Protein AF-A0A8D2IGH3-F1 (afdb_monomer)

Structure (mmCIF, N/CA/C/O backbone):
data_AF-A0A8D2IGH3-F1
#
_entry.id   AF-A0A8D2IGH3-F1
#
loop_
_atom_site.group_PDB
_atom_site.id
_atom_site.type_symbol
_atom_site.label_atom_id
_atom_site.label_alt_id
_atom_site.label_comp_id
_atom_site.label_asym_id
_atom_site.label_entity_id
_atom_site.label_seq_id
_atom_site.pdbx_PDB_ins_code
_atom_site.Cartn_x
_atom_site.Cartn_y
_atom_site.Cartn_z
_atom_site.occupancy
_atom_site.B_iso_or_equiv
_atom_site.auth_seq_id
_atom_site.auth_comp_id
_atom_site.auth_asym_id
_atom_site.auth_atom_id
_atom_site.pdbx_PDB_model_num
ATOM 1 N N . MET A 1 1 ? -21.356 -22.891 15.456 1.00 43.25 1 MET A N 1
ATO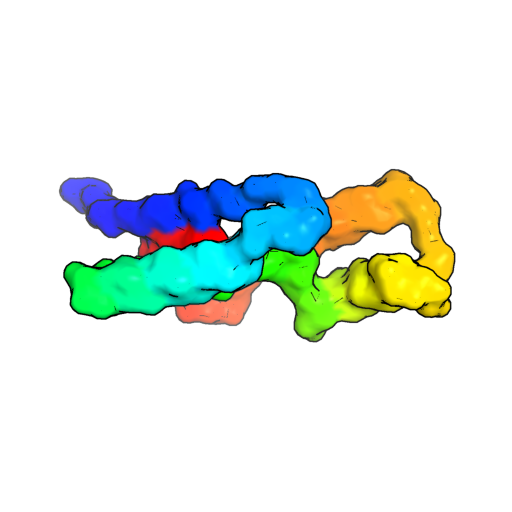M 2 C CA . MET A 1 1 ? -21.566 -21.599 14.765 1.00 43.25 1 MET A CA 1
ATOM 3 C C . MET A 1 1 ? -20.233 -21.166 14.182 1.00 43.25 1 MET A C 1
ATOM 5 O O . MET A 1 1 ? -19.274 -21.085 14.938 1.00 43.25 1 MET A O 1
ATOM 9 N N . ALA A 1 2 ? -20.130 -20.968 12.866 1.00 53.59 2 ALA A N 1
ATOM 10 C CA . ALA A 1 2 ? -18.934 -20.353 12.290 1.00 53.59 2 ALA A CA 1
ATOM 11 C C . ALA A 1 2 ? -18.796 -18.942 12.889 1.00 53.59 2 ALA A C 1
ATOM 13 O O . ALA A 1 2 ? -19.761 -18.180 12.852 1.00 53.59 2 ALA A O 1
ATOM 14 N N . GLY A 1 3 ? -17.656 -18.626 13.511 1.00 60.56 3 GLY A N 1
ATOM 15 C CA . GLY A 1 3 ? -17.422 -17.305 14.104 1.00 60.56 3 GLY A CA 1
ATOM 16 C C . GLY A 1 3 ? -17.652 -16.190 13.079 1.00 60.56 3 GLY A C 1
ATOM 17 O O . GLY A 1 3 ? -17.403 -16.388 11.887 1.00 60.56 3 GLY A O 1
ATOM 18 N N . ARG A 1 4 ? -18.149 -15.026 13.522 1.00 79.25 4 ARG A N 1
ATOM 19 C CA . ARG A 1 4 ? -18.312 -13.850 12.649 1.00 79.25 4 ARG A CA 1
ATOM 20 C C . ARG A 1 4 ? -16.938 -13.465 12.093 1.00 79.25 4 ARG A C 1
ATOM 22 O O . ARG A 1 4 ? -16.088 -13.003 12.846 1.00 79.25 4 ARG A O 1
ATOM 29 N N . ARG A 1 5 ? -16.720 -13.703 10.797 1.00 86.38 5 ARG A N 1
ATOM 30 C CA . ARG A 1 5 ? -15.492 -13.320 10.083 1.00 86.38 5 ARG A CA 1
ATOM 31 C C . ARG A 1 5 ? -15.508 -11.813 9.799 1.00 86.38 5 ARG A C 1
ATOM 33 O O . ARG A 1 5 ? -16.585 -11.228 9.688 1.00 86.38 5 ARG A O 1
ATOM 40 N N . GLY A 1 6 ? -14.327 -11.208 9.679 1.00 87.75 6 GLY A N 1
ATOM 41 C CA . GLY A 1 6 ? -14.173 -9.837 9.176 1.00 87.75 6 GLY A CA 1
ATOM 42 C C . GLY A 1 6 ? -14.530 -9.704 7.688 1.00 87.75 6 GLY A C 1
ATOM 43 O O . GLY A 1 6 ? -14.792 -10.706 7.017 1.00 87.75 6 GLY A O 1
ATOM 44 N N . ALA A 1 7 ? -14.522 -8.469 7.179 1.00 91.06 7 ALA A N 1
ATOM 45 C CA . ALA A 1 7 ? -14.770 -8.143 5.774 1.00 91.06 7 ALA A CA 1
ATOM 46 C C . ALA A 1 7 ? -13.508 -7.558 5.121 1.00 91.06 7 ALA A C 1
ATOM 48 O O . ALA A 1 7 ? -12.839 -6.724 5.719 1.00 91.06 7 ALA A O 1
ATOM 49 N N . LEU A 1 8 ? -13.217 -7.967 3.884 1.00 90.88 8 LEU A N 1
ATOM 50 C CA . LEU A 1 8 ? -12.152 -7.393 3.056 1.00 90.88 8 LEU A CA 1
ATOM 51 C C . LEU A 1 8 ? -12.751 -6.299 2.159 1.00 90.88 8 LEU A C 1
ATOM 53 O O . LEU A 1 8 ? -13.646 -6.592 1.366 1.00 90.88 8 LEU A O 1
ATOM 57 N N . ILE A 1 9 ? -12.283 -5.054 2.295 1.00 93.19 9 ILE A N 1
ATOM 58 C CA . ILE A 1 9 ? -12.829 -3.881 1.589 1.00 93.19 9 ILE A CA 1
ATOM 59 C C . ILE A 1 9 ? -11.734 -3.246 0.733 1.00 93.19 9 ILE A C 1
ATOM 61 O O . ILE A 1 9 ? -10.912 -2.511 1.248 1.00 93.19 9 ILE A O 1
ATOM 65 N N . VAL A 1 10 ? -11.737 -3.454 -0.580 1.00 95.12 10 VAL A N 1
ATOM 66 C CA . VAL A 1 10 ? -10.668 -2.916 -1.439 1.00 95.12 10 VAL A CA 1
ATOM 67 C C . VAL A 1 10 ? -11.018 -1.512 -1.943 1.00 95.12 10 VAL A C 1
ATOM 69 O O . VAL A 1 10 ? -12.111 -1.290 -2.466 1.00 95.12 10 VAL A O 1
ATOM 72 N N . LEU A 1 11 ? -10.077 -0.569 -1.824 1.00 95.06 11 LEU A N 1
ATOM 73 C CA . LEU A 1 11 ? -10.186 0.784 -2.381 1.00 95.06 11 LEU A CA 1
ATOM 74 C C . LEU A 1 11 ? -9.320 0.932 -3.641 1.00 95.06 11 LEU A C 1
ATOM 76 O O . LEU A 1 11 ? -8.106 1.114 -3.551 1.00 95.06 11 LEU A O 1
ATOM 80 N N . GLU A 1 12 ? -9.960 0.918 -4.810 1.00 93.69 12 GLU A N 1
ATOM 81 C CA . GLU A 1 12 ? -9.312 1.095 -6.118 1.00 93.69 12 GLU A CA 1
ATOM 82 C C . GLU A 1 12 ? -9.577 2.479 -6.723 1.00 93.69 12 GLU A C 1
ATOM 84 O O . GLU A 1 12 ? -10.525 3.178 -6.363 1.00 93.69 12 GLU A O 1
ATOM 89 N N . GLY A 1 13 ? -8.729 2.888 -7.667 1.00 93.50 13 GLY A N 1
ATOM 90 C CA . GLY A 1 13 ? -8.909 4.142 -8.398 1.00 93.50 13 GLY A CA 1
ATOM 91 C C . GLY A 1 13 ? -7.619 4.714 -8.971 1.00 93.50 13 GLY A C 1
ATOM 92 O O . GLY A 1 13 ? -6.517 4.262 -8.657 1.00 93.50 13 GLY A O 1
ATOM 93 N N . VAL A 1 14 ? -7.759 5.763 -9.780 1.00 94.12 14 VAL A N 1
ATOM 94 C CA . VAL A 1 14 ? -6.637 6.441 -10.446 1.00 94.12 14 VAL A CA 1
ATOM 95 C C . VAL A 1 14 ? -5.679 7.120 -9.460 1.00 94.12 14 VAL A C 1
ATOM 97 O O . VAL A 1 14 ? -5.966 7.284 -8.263 1.00 94.12 14 VAL A O 1
ATOM 100 N N . ASP A 1 15 ? -4.506 7.511 -9.950 1.00 90.69 15 ASP A N 1
ATOM 101 C CA . ASP A 1 15 ? -3.526 8.253 -9.164 1.00 90.69 15 ASP A CA 1
ATOM 102 C C . ASP A 1 15 ? -4.129 9.525 -8.574 1.00 90.69 15 ASP A C 1
ATOM 104 O O . ASP A 1 15 ? -4.883 10.249 -9.220 1.00 90.69 15 ASP A O 1
ATOM 108 N N . ARG A 1 16 ? -3.801 9.781 -7.303 1.00 91.69 16 ARG A N 1
ATOM 109 C CA . ARG A 1 16 ? -4.305 10.924 -6.524 1.00 91.69 16 ARG A CA 1
ATOM 110 C C . ARG A 1 16 ? -5.830 10.969 -6.323 1.00 91.69 16 ARG A C 1
ATOM 112 O O . ARG A 1 16 ? -6.321 11.959 -5.800 1.00 91.69 16 ARG A O 1
ATOM 119 N N . ALA A 1 17 ? -6.564 9.881 -6.577 1.00 95.69 17 ALA A N 1
ATOM 120 C CA . ALA A 1 17 ? -8.000 9.773 -6.267 1.00 95.69 17 ALA A CA 1
ATOM 121 C C . ALA A 1 17 ? -8.352 9.780 -4.757 1.00 95.69 17 ALA A C 1
ATOM 123 O O . ALA A 1 17 ? -9.514 9.643 -4.395 1.00 95.69 17 ALA A O 1
ATOM 124 N N . GLY A 1 18 ? -7.369 9.902 -3.855 1.00 95.69 18 GLY A N 1
ATOM 125 C CA . GLY A 1 18 ? -7.606 9.973 -2.406 1.00 95.69 18 GLY A CA 1
ATOM 126 C C . GLY A 1 18 ? -7.686 8.627 -1.675 1.00 95.69 18 GLY A C 1
ATOM 127 O O . GLY A 1 18 ? -8.005 8.613 -0.489 1.00 95.69 18 GLY A O 1
ATOM 128 N N . LYS A 1 19 ? -7.343 7.509 -2.335 1.00 95.31 19 LYS A N 1
ATOM 129 C CA . LYS A 1 19 ? -7.393 6.139 -1.776 1.00 95.31 19 LYS A CA 1
ATOM 130 C C . LYS A 1 19 ? -6.753 6.023 -0.386 1.00 95.31 19 LYS A C 1
ATOM 132 O O . LYS A 1 19 ? -7.383 5.531 0.540 1.00 95.31 19 LYS A O 1
ATOM 137 N N . SER A 1 20 ? -5.530 6.536 -0.220 1.00 93.31 20 SER A N 1
ATOM 138 C CA . SER A 1 20 ? -4.805 6.479 1.059 1.00 93.31 20 SER A CA 1
ATOM 139 C C . SER A 1 20 ? -5.512 7.256 2.170 1.00 93.31 20 SER A C 1
ATOM 141 O O . SER A 1 20 ? -5.599 6.778 3.297 1.00 93.31 20 SER A O 1
ATOM 143 N N . THR A 1 21 ? -6.031 8.445 1.853 1.00 97.38 21 THR A N 1
ATOM 144 C CA . THR A 1 21 ? -6.771 9.281 2.806 1.00 97.38 21 THR A CA 1
ATOM 145 C C . THR A 1 21 ? -8.056 8.587 3.239 1.00 97.38 21 THR A C 1
ATOM 147 O O . THR A 1 21 ? -8.312 8.473 4.435 1.00 97.38 21 THR A O 1
ATOM 150 N N . GLN A 1 22 ? -8.822 8.071 2.276 1.00 97.50 22 GLN A N 1
ATOM 151 C CA . GLN A 1 22 ? -10.085 7.385 2.540 1.00 97.50 22 GLN A CA 1
ATOM 152 C C . GLN A 1 22 ? -9.879 6.075 3.308 1.00 97.50 22 GLN A C 1
ATOM 154 O O . GLN A 1 22 ? -10.616 5.809 4.250 1.00 97.50 22 GLN A O 1
ATOM 159 N N . GLY A 1 23 ? -8.840 5.296 2.988 1.00 96.56 23 GLY A N 1
ATOM 160 C CA . GLY A 1 23 ? -8.494 4.083 3.733 1.00 96.56 23 GLY A CA 1
ATOM 161 C C . GLY A 1 23 ? -8.194 4.372 5.203 1.00 96.56 23 GLY A C 1
ATOM 162 O O . GLY A 1 23 ? -8.794 3.764 6.083 1.00 96.56 23 GLY A O 1
ATOM 163 N N . LEU A 1 24 ? -7.340 5.363 5.488 1.00 97.38 24 LEU A N 1
ATOM 164 C CA . LEU A 1 24 ? -7.024 5.766 6.865 1.00 97.38 24 LEU A CA 1
ATOM 165 C C . LEU A 1 24 ? -8.262 6.253 7.633 1.00 97.38 24 LEU A C 1
ATOM 167 O O . LEU A 1 24 ? -8.458 5.877 8.789 1.00 97.38 24 LEU A O 1
ATOM 171 N N . GLN A 1 25 ? -9.105 7.067 6.992 1.00 98.00 25 GLN A N 1
ATOM 172 C CA . GLN A 1 25 ? -10.347 7.560 7.592 1.00 98.00 25 GLN A CA 1
ATOM 173 C C . GLN A 1 25 ? -11.338 6.426 7.869 1.00 98.00 25 GLN A C 1
ATOM 175 O O . GLN A 1 25 ? -11.950 6.404 8.936 1.00 98.00 25 GLN A O 1
ATOM 180 N N . LEU A 1 26 ? -11.462 5.464 6.951 1.00 97.62 26 LEU A N 1
ATOM 181 C CA . LEU A 1 26 ? -12.345 4.312 7.105 1.00 97.62 26 LEU A CA 1
ATOM 182 C C . LEU A 1 26 ? -11.917 3.429 8.283 1.00 97.62 26 LEU A C 1
ATOM 184 O O . LEU A 1 26 ? -12.758 3.091 9.114 1.00 97.62 26 LEU A O 1
ATOM 188 N N . VAL A 1 27 ? -10.623 3.114 8.419 1.00 97.00 27 VAL A N 1
ATOM 189 C CA . VAL A 1 27 ? -10.117 2.368 9.589 1.00 97.00 27 VAL A CA 1
ATOM 190 C C . VAL A 1 27 ? -10.404 3.113 10.881 1.00 97.00 27 VAL A C 1
ATOM 192 O O . VAL A 1 27 ? -10.932 2.522 11.819 1.00 97.00 27 VAL A O 1
ATOM 195 N N . ALA A 1 28 ? -10.089 4.409 10.934 1.00 97.62 28 ALA A N 1
ATOM 196 C CA . ALA A 1 28 ? -10.303 5.209 12.133 1.00 97.62 28 ALA A CA 1
ATOM 197 C C . ALA A 1 28 ? -11.785 5.233 12.540 1.00 97.62 28 ALA A C 1
ATOM 199 O O . ALA A 1 28 ? -12.098 5.044 13.714 1.00 97.62 28 ALA A O 1
ATOM 200 N N . ALA A 1 29 ? -12.694 5.396 11.574 1.00 98.19 29 ALA A N 1
ATOM 201 C CA . ALA A 1 29 ? -14.134 5.373 11.808 1.00 98.19 29 ALA A CA 1
ATOM 202 C C . ALA A 1 29 ? -14.628 3.999 12.293 1.00 98.19 29 ALA A C 1
ATOM 204 O O . ALA A 1 29 ? -15.401 3.929 13.247 1.00 98.19 29 ALA A O 1
ATOM 205 N N . LEU A 1 30 ? -14.157 2.903 11.686 1.00 97.06 30 LEU A N 1
ATOM 206 C CA . LEU A 1 30 ? -14.502 1.540 12.104 1.00 97.06 30 LEU A CA 1
ATOM 207 C C . LEU A 1 30 ? -14.009 1.244 13.525 1.00 97.06 30 LEU A C 1
ATOM 209 O O . LEU A 1 30 ? -14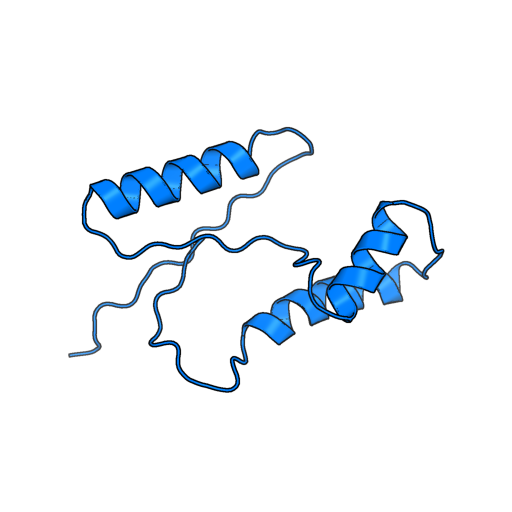.775 0.734 14.344 1.00 97.06 30 LEU A O 1
ATOM 213 N N . CYS A 1 31 ? -12.767 1.615 13.838 1.00 96.38 31 CYS A N 1
ATOM 214 C CA . CYS A 1 31 ? -12.197 1.473 15.176 1.00 96.38 31 CYS A CA 1
ATOM 215 C C . CYS A 1 31 ? -12.956 2.311 16.213 1.00 96.38 31 CYS A C 1
ATOM 217 O O . CYS A 1 31 ? -13.275 1.805 17.288 1.00 96.38 31 CYS A O 1
ATOM 219 N N . ALA A 1 32 ? -13.312 3.557 15.886 1.00 97.94 32 ALA A N 1
ATOM 220 C CA . ALA A 1 32 ? -14.121 4.417 16.753 1.00 97.94 32 ALA A 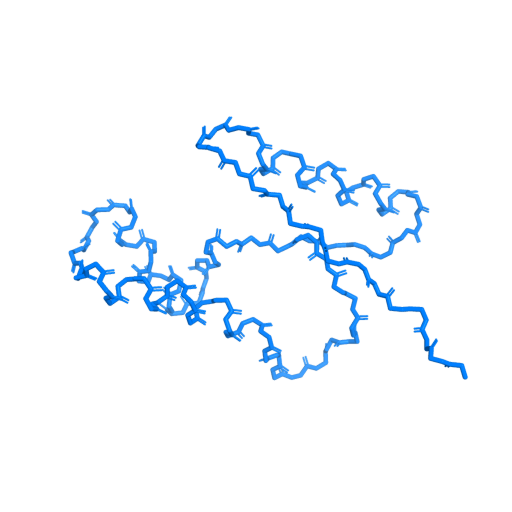CA 1
ATOM 221 C C . ALA A 1 32 ? -15.535 3.857 16.997 1.00 97.94 32 ALA A C 1
ATOM 223 O O . ALA A 1 32 ? -16.090 4.039 18.078 1.00 97.94 32 ALA A O 1
ATOM 224 N N . ALA A 1 33 ? -16.097 3.127 16.030 1.00 97.12 33 ALA A N 1
ATOM 225 C CA . ALA A 1 33 ? -17.368 2.413 16.160 1.00 97.12 33 ALA A CA 1
ATOM 226 C C . ALA A 1 33 ? -17.253 1.060 16.901 1.00 97.12 33 ALA A C 1
ATOM 228 O O . ALA A 1 33 ? -18.243 0.339 17.028 1.00 97.12 33 ALA A O 1
ATOM 229 N N . GLY A 1 34 ? -16.065 0.698 17.400 1.00 95.31 34 GLY A N 1
ATOM 230 C CA . GLY A 1 34 ? -15.832 -0.531 18.166 1.00 95.31 34 GLY A CA 1
ATOM 231 C C . GLY A 1 34 ? -15.537 -1.773 17.318 1.00 95.31 34 GLY A C 1
ATOM 232 O O . GLY A 1 34 ? -15.516 -2.887 17.847 1.00 95.31 34 GLY A O 1
ATOM 233 N N . HIS A 1 35 ? -15.294 -1.618 16.015 1.00 94.25 35 HIS A N 1
ATOM 234 C CA . HIS A 1 35 ? -14.853 -2.713 15.153 1.00 94.25 35 HIS A CA 1
ATOM 235 C C . HIS A 1 35 ? -13.331 -2.874 15.193 1.00 94.25 35 HIS A C 1
ATOM 237 O O . HIS A 1 35 ? -12.589 -1.906 15.327 1.00 94.25 35 HIS A O 1
ATOM 243 N N . ARG A 1 36 ? -12.845 -4.109 15.030 1.00 93.62 36 ARG A N 1
ATOM 244 C CA . ARG A 1 36 ? -11.419 -4.347 14.779 1.00 93.62 36 ARG A CA 1
ATOM 245 C C . ARG A 1 36 ? -11.134 -4.081 13.308 1.00 93.62 36 ARG A C 1
ATOM 247 O O . ARG A 1 36 ? -11.634 -4.809 12.454 1.00 93.62 36 ARG A O 1
ATOM 254 N N . ALA A 1 37 ? -10.355 -3.040 13.057 1.00 92.62 37 ALA A N 1
ATOM 255 C CA . ALA A 1 37 ? -9.821 -2.687 11.757 1.00 92.62 37 ALA A CA 1
ATOM 256 C C . ALA A 1 37 ? -8.344 -2.255 11.908 1.00 92.62 37 ALA A C 1
ATOM 258 O O . ALA A 1 37 ? -7.872 -1.906 12.982 1.00 92.62 37 ALA A O 1
ATOM 259 N N . GLU A 1 38 ? -7.625 -2.296 10.810 1.00 92.50 38 GLU A N 1
ATOM 260 C CA . GLU A 1 38 ? -6.201 -2.193 10.523 1.00 92.50 38 GLU A CA 1
ATOM 261 C C . GLU A 1 38 ? -6.157 -1.625 9.063 1.00 92.50 38 GLU A C 1
ATOM 263 O O . GLU A 1 38 ? -7.195 -1.522 8.409 1.00 92.50 38 GLU A O 1
ATOM 268 N N . LEU A 1 39 ? -5.002 -1.296 8.472 1.00 92.00 39 LEU A N 1
ATOM 269 C CA . LEU A 1 39 ? -4.918 -0.971 7.029 1.00 92.00 39 LEU A CA 1
ATOM 270 C C . LEU A 1 39 ? -3.837 -1.805 6.329 1.00 92.00 39 LEU A C 1
ATOM 272 O O . LEU A 1 39 ? -2.703 -1.807 6.806 1.00 92.00 39 LEU A O 1
ATOM 276 N N . LEU A 1 40 ? -4.134 -2.419 5.177 1.00 92.69 40 LEU A N 1
ATOM 277 C CA . LEU A 1 40 ? -3.122 -2.949 4.258 1.00 92.69 40 LEU A CA 1
ATOM 278 C C . LEU A 1 40 ? -2.965 -2.022 3.046 1.00 92.69 40 LEU A C 1
ATOM 280 O O . LEU A 1 40 ? -3.868 -1.283 2.655 1.00 92.69 40 LEU A O 1
ATOM 284 N N . ARG A 1 41 ? -1.764 -2.004 2.460 1.00 91.06 41 ARG A N 1
ATOM 285 C CA . ARG A 1 41 ? -1.464 -1.209 1.262 1.00 91.06 41 ARG A CA 1
ATOM 286 C C . ARG A 1 41 ? -0.573 -2.012 0.335 1.00 91.06 41 ARG A C 1
ATOM 288 O O . ARG A 1 41 ? 0.411 -2.586 0.784 1.00 91.06 41 ARG A O 1
ATOM 295 N N . PHE A 1 42 ? -0.892 -1.984 -0.955 1.00 94.00 42 PHE A N 1
ATOM 296 C CA . PHE A 1 42 ? -0.081 -2.622 -1.985 1.00 94.00 42 PHE A CA 1
ATOM 297 C C . PHE A 1 42 ? 0.436 -1.599 -3.009 1.00 94.00 42 PHE A C 1
ATOM 299 O O . PHE A 1 42 ? -0.310 -0.692 -3.389 1.00 94.00 42 PHE A O 1
ATOM 306 N N . PRO A 1 43 ? 1.690 -1.740 -3.477 1.00 94.38 43 PRO A N 1
ATOM 307 C CA . PRO A 1 43 ? 2.682 -2.710 -2.999 1.00 94.38 43 PRO A CA 1
ATOM 308 C C . PRO A 1 43 ? 3.148 -2.401 -1.562 1.00 94.38 43 PRO A C 1
ATOM 310 O O . PRO A 1 43 ? 3.318 -1.230 -1.211 1.00 94.38 43 PRO A O 1
ATOM 313 N N . GLU A 1 44 ? 3.370 -3.435 -0.749 1.00 92.62 44 GLU A N 1
ATOM 314 C CA . GLU A 1 44 ? 4.050 -3.296 0.542 1.00 92.62 44 GLU A CA 1
ATOM 315 C C . GLU A 1 44 ? 5.546 -3.190 0.268 1.00 92.62 44 GLU A C 1
ATOM 317 O O . GLU A 1 44 ? 6.148 -4.119 -0.262 1.00 92.62 44 GLU A O 1
ATOM 322 N N . ARG A 1 45 ? 6.148 -2.046 0.596 1.00 93.56 45 ARG A N 1
ATOM 323 C CA . ARG A 1 45 ? 7.512 -1.700 0.166 1.00 93.56 45 ARG A CA 1
ATOM 324 C C . ARG A 1 45 ? 8.603 -2.142 1.141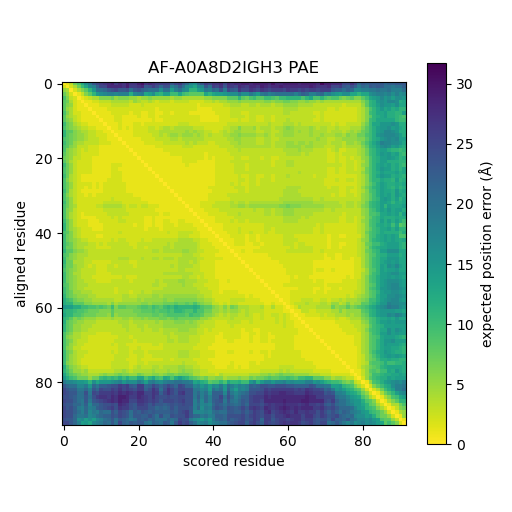 1.00 93.56 45 ARG A C 1
ATOM 326 O O . ARG A 1 45 ? 9.779 -1.989 0.824 1.00 93.56 45 ARG A O 1
ATOM 333 N N . SER A 1 46 ? 8.240 -2.645 2.321 1.00 92.38 46 SER A N 1
ATOM 334 C CA . SER A 1 46 ? 9.211 -3.052 3.346 1.00 92.38 46 SER A CA 1
ATOM 335 C C . SER A 1 46 ? 9.846 -4.426 3.104 1.00 92.38 46 SER A C 1
ATOM 337 O O . SER A 1 46 ? 10.954 -4.667 3.591 1.00 92.38 46 SER A O 1
ATOM 339 N N . THR A 1 47 ? 9.195 -5.309 2.341 1.00 94.25 47 THR A N 1
ATOM 340 C CA . THR A 1 47 ? 9.715 -6.645 2.006 1.00 94.25 47 THR A CA 1
ATOM 341 C C . THR A 1 47 ? 10.797 -6.581 0.925 1.00 94.25 47 THR A C 1
ATOM 343 O O . THR A 1 47 ? 10.972 -5.559 0.262 1.00 94.25 47 THR A O 1
ATOM 346 N N . GLU A 1 48 ? 11.532 -7.675 0.707 1.00 96.25 48 GLU A N 1
ATOM 347 C CA . GLU A 1 48 ? 12.534 -7.730 -0.369 1.00 96.25 48 GLU A CA 1
ATOM 348 C C . GLU A 1 48 ? 11.896 -7.547 -1.757 1.00 96.25 48 GLU A C 1
ATOM 350 O O . GLU A 1 48 ? 12.401 -6.770 -2.568 1.00 96.25 48 GLU A O 1
ATOM 355 N N . ILE A 1 49 ? 10.730 -8.160 -2.005 1.00 96.25 49 ILE A N 1
ATOM 356 C CA . ILE A 1 49 ? 9.953 -7.928 -3.234 1.00 96.25 49 ILE A CA 1
ATOM 357 C C . ILE A 1 49 ? 9.481 -6.468 -3.295 1.00 96.25 49 ILE A C 1
ATOM 359 O O . ILE A 1 49 ? 9.603 -5.807 -4.328 1.00 96.25 49 ILE A O 1
ATOM 363 N N . GLY A 1 50 ? 9.006 -5.933 -2.172 1.00 96.12 50 GLY A N 1
ATOM 364 C CA . GLY A 1 50 ? 8.580 -4.547 -2.027 1.00 96.12 50 GLY A CA 1
ATOM 365 C C . GLY A 1 50 ? 9.650 -3.523 -2.393 1.00 96.12 50 GLY A C 1
ATOM 366 O O . GLY A 1 50 ? 9.363 -2.545 -3.089 1.00 96.12 50 GLY A O 1
ATOM 367 N N . LYS A 1 51 ? 10.896 -3.756 -1.972 1.00 96.81 51 LYS A N 1
ATOM 368 C CA . LYS A 1 51 ? 12.045 -2.901 -2.300 1.00 96.81 51 LYS A CA 1
ATOM 369 C C . LYS A 1 51 ? 12.340 -2.905 -3.800 1.00 96.81 51 LYS A C 1
ATOM 371 O O . LYS A 1 51 ? 12.560 -1.834 -4.369 1.00 96.81 51 LYS A O 1
ATOM 376 N N . LEU A 1 52 ? 12.280 -4.072 -4.451 1.00 96.50 52 LEU A N 1
ATOM 377 C CA . LEU A 1 52 ? 12.440 -4.189 -5.908 1.00 96.50 52 LEU A CA 1
ATOM 378 C C . LEU A 1 52 ? 11.352 -3.403 -6.652 1.00 96.50 52 LEU A C 1
ATOM 380 O O . LEU A 1 52 ? 11.659 -2.608 -7.542 1.00 96.50 52 LEU A O 1
ATOM 384 N N . LEU A 1 53 ? 10.092 -3.549 -6.233 1.00 96.94 53 LEU A N 1
ATOM 385 C CA . LEU A 1 53 ? 8.968 -2.792 -6.793 1.00 96.94 53 LEU A CA 1
ATOM 386 C C . LEU A 1 53 ? 9.115 -1.281 -6.559 1.00 96.94 53 LEU A C 1
ATOM 388 O O . LEU A 1 53 ? 8.804 -0.491 -7.450 1.00 96.94 53 LEU A O 1
ATOM 392 N N . SER A 1 54 ? 9.617 -0.857 -5.392 1.00 96.44 54 SER A N 1
ATOM 393 C CA . SER A 1 54 ? 9.875 0.561 -5.103 1.00 96.44 54 SER A CA 1
ATOM 394 C C . SER A 1 54 ? 10.917 1.143 -6.056 1.00 96.44 54 SER A C 1
ATOM 396 O O . SER A 1 54 ? 10.689 2.210 -6.620 1.00 96.44 54 SER A O 1
ATOM 398 N N . SER A 1 55 ? 12.023 0.425 -6.281 1.00 96.31 55 SER A N 1
ATOM 399 C CA . SER A 1 55 ? 13.079 0.836 -7.215 1.00 96.31 55 SER A CA 1
ATOM 400 C C . SER A 1 55 ? 12.559 0.960 -8.651 1.00 96.31 55 SER A C 1
ATOM 402 O O . SER A 1 55 ? 12.846 1.952 -9.325 1.00 96.31 55 SER A O 1
ATOM 404 N N . TYR A 1 56 ? 11.735 0.007 -9.098 1.00 96.50 56 TYR A N 1
ATOM 405 C CA . TYR A 1 56 ? 11.091 0.059 -10.412 1.00 96.50 56 TYR A CA 1
ATOM 406 C C . TYR A 1 56 ? 10.151 1.267 -10.552 1.00 96.50 56 TYR A C 1
ATOM 408 O O . TYR A 1 56 ? 10.283 2.051 -11.490 1.00 96.50 56 TYR A O 1
ATOM 416 N N . LEU A 1 57 ? 9.245 1.483 -9.589 1.00 93.81 57 LEU A N 1
ATOM 417 C CA . LEU A 1 57 ? 8.294 2.606 -9.618 1.00 93.81 57 LEU A CA 1
ATOM 418 C C . LEU A 1 57 ? 8.983 3.977 -9.538 1.00 93.81 57 LEU A C 1
ATOM 420 O O . LEU A 1 57 ? 8.478 4.960 -10.079 1.00 93.81 57 LEU A O 1
ATOM 424 N N . GLU A 1 58 ? 10.137 4.051 -8.873 1.00 96.00 58 GLU A N 1
ATOM 425 C CA . GLU A 1 58 ? 10.983 5.247 -8.800 1.00 96.00 58 GLU A CA 1
A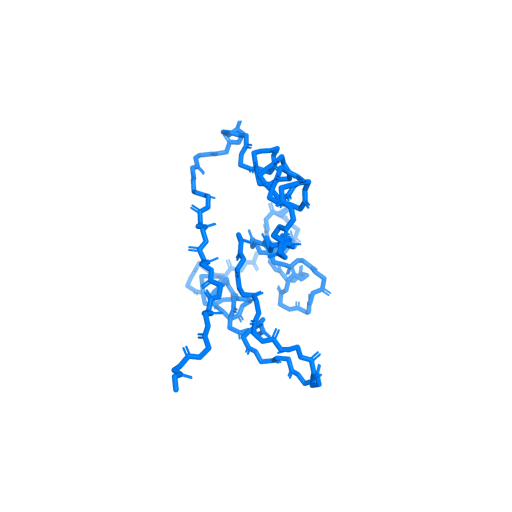TOM 426 C C . GLU A 1 58 ? 11.903 5.413 -10.020 1.00 96.00 58 GLU A C 1
ATOM 428 O O . GL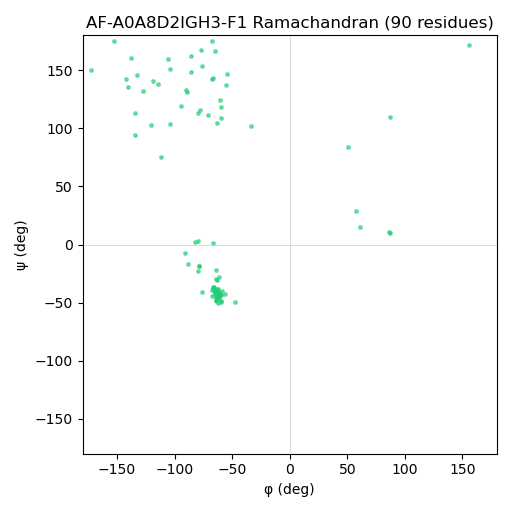U A 1 58 ? 12.675 6.371 -10.067 1.00 96.00 58 GLU A O 1
ATOM 433 N N . LYS A 1 59 ? 11.821 4.511 -11.010 1.00 95.12 59 LYS A N 1
ATOM 434 C CA . LYS A 1 59 ? 12.661 4.489 -12.219 1.00 95.12 59 LYS A CA 1
ATOM 435 C C . LYS A 1 59 ? 14.164 4.398 -11.920 1.00 95.12 59 LYS A C 1
ATOM 437 O O . LYS A 1 59 ? 14.985 4.897 -12.683 1.00 95.12 59 LYS A O 1
ATOM 442 N N . LYS A 1 60 ? 14.529 3.773 -10.797 1.00 95.12 60 LYS A N 1
ATOM 443 C CA . LYS A 1 60 ? 15.923 3.528 -10.384 1.00 95.12 60 LYS A CA 1
ATOM 444 C C . LYS A 1 60 ? 16.482 2.212 -10.925 1.00 95.12 60 LYS A C 1
ATOM 446 O O . LYS A 1 60 ? 17.693 2.020 -10.929 1.00 95.12 60 LYS A O 1
ATOM 451 N N . SER A 1 61 ? 15.609 1.313 -11.369 1.00 92.12 61 SER A N 1
ATOM 452 C CA . SER A 1 61 ? 15.959 0.036 -11.990 1.00 92.12 61 SER A CA 1
ATOM 453 C C . SER A 1 61 ? 14.988 -0.277 -13.116 1.00 92.12 61 SER A C 1
ATOM 455 O O . SER A 1 61 ? 13.785 -0.061 -12.961 1.00 92.12 61 SER A O 1
ATOM 457 N N . GLU A 1 62 ? 15.494 -0.854 -14.198 1.00 93.31 62 GLU A N 1
ATOM 458 C CA . GLU A 1 62 ? 14.661 -1.418 -15.253 1.00 93.31 62 GLU A CA 1
ATOM 459 C C . GLU A 1 62 ? 14.376 -2.891 -14.956 1.00 93.31 62 GLU A C 1
ATOM 461 O O . GLU A 1 62 ? 15.270 -3.658 -14.595 1.00 93.31 62 GLU A O 1
ATOM 466 N N . LEU A 1 63 ? 13.109 -3.269 -15.081 1.00 92.81 63 LEU A N 1
ATOM 467 C CA . LEU A 1 63 ? 12.643 -4.646 -15.025 1.00 92.81 63 LEU A CA 1
ATOM 468 C C . LEU A 1 63 ? 11.700 -4.854 -16.200 1.00 92.81 63 LEU A C 1
ATOM 470 O O . LEU A 1 63 ? 10.979 -3.941 -16.595 1.00 92.81 63 LEU A O 1
ATOM 474 N N . GLU A 1 64 ? 11.722 -6.060 -16.741 1.00 96.12 64 GLU A N 1
ATOM 475 C CA . GLU A 1 64 ? 10.830 -6.465 -17.816 1.00 96.12 64 GLU A CA 1
ATOM 476 C C . GLU A 1 64 ? 9.366 -6.503 -17.316 1.00 96.12 64 GLU A C 1
ATOM 478 O O . GLU A 1 64 ? 9.100 -6.844 -16.158 1.00 96.12 64 GLU A O 1
ATOM 483 N N . ASP A 1 65 ? 8.418 -6.116 -18.175 1.00 93.88 65 ASP A N 1
ATOM 484 C CA . ASP A 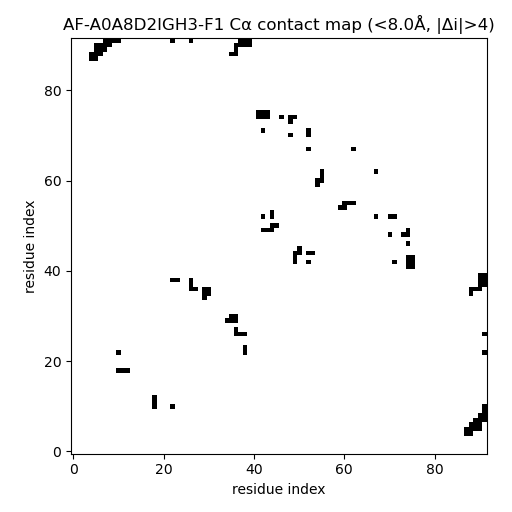1 65 ? 7.021 -5.851 -17.798 1.00 93.88 65 ASP A CA 1
ATOM 485 C C . ASP A 1 65 ? 6.278 -7.087 -17.257 1.00 93.88 65 ASP A C 1
ATOM 487 O O . ASP A 1 65 ? 5.520 -6.988 -16.285 1.00 93.88 65 ASP A O 1
ATOM 491 N N . HIS A 1 66 ? 6.507 -8.276 -17.822 1.00 97.31 66 HIS A N 1
ATOM 492 C CA . HIS A 1 66 ? 5.922 -9.510 -17.288 1.00 97.31 66 HIS A CA 1
ATOM 493 C C . HIS A 1 66 ? 6.526 -9.851 -15.921 1.00 97.31 66 HIS A C 1
ATOM 495 O O . HIS A 1 66 ? 5.814 -10.254 -14.998 1.00 97.31 66 HIS A O 1
ATOM 501 N N . SER A 1 67 ? 7.830 -9.636 -15.759 1.00 97.00 67 SER A N 1
ATOM 502 C CA . SER A 1 67 ? 8.555 -9.894 -14.517 1.00 97.00 67 SER A CA 1
ATOM 503 C C . SER A 1 67 ? 8.055 -8.999 -13.383 1.00 97.00 67 SER A C 1
ATOM 505 O O . SER A 1 67 ? 7.719 -9.495 -12.307 1.00 97.00 67 SER A O 1
ATOM 507 N N . VAL A 1 68 ? 7.923 -7.689 -13.618 1.00 96.81 68 VAL A N 1
ATOM 508 C CA . VAL A 1 68 ? 7.399 -6.768 -12.599 1.00 96.81 68 VAL A CA 1
ATOM 509 C C . VAL A 1 68 ? 5.934 -7.059 -12.262 1.00 96.81 68 VAL A C 1
ATOM 511 O O . VAL A 1 68 ? 5.552 -7.004 -11.092 1.00 96.81 68 VAL A O 1
ATOM 514 N N . HIS A 1 69 ? 5.118 -7.453 -13.245 1.00 96.56 69 HIS A N 1
ATOM 515 C CA . HIS A 1 69 ? 3.731 -7.856 -13.012 1.00 96.56 69 HIS A CA 1
ATOM 516 C C . HIS A 1 69 ? 3.627 -9.072 -12.073 1.00 96.56 69 HIS A C 1
ATOM 518 O O . HIS A 1 69 ? 2.812 -9.091 -11.141 1.00 96.56 69 HIS A O 1
ATOM 524 N N . LEU A 1 70 ? 4.487 -10.076 -12.270 1.00 97.62 70 LEU A N 1
ATOM 525 C CA . LEU A 1 70 ? 4.558 -11.237 -11.384 1.00 97.62 70 LEU A CA 1
ATOM 526 C C . LEU A 1 70 ? 5.066 -10.861 -9.987 1.00 97.62 70 LEU A C 1
ATOM 528 O O . LEU A 1 70 ? 4.544 -11.381 -9.003 1.00 97.62 70 LEU A O 1
ATOM 532 N N . LEU A 1 71 ? 6.006 -9.917 -9.871 1.00 96.81 71 LEU A N 1
ATOM 533 C CA . LEU A 1 71 ? 6.470 -9.415 -8.572 1.00 96.81 71 LEU A CA 1
ATOM 534 C C . LEU A 1 71 ? 5.362 -8.680 -7.804 1.00 96.81 71 LEU A C 1
ATOM 536 O O . LEU A 1 71 ? 5.215 -8.899 -6.604 1.00 96.81 71 LEU A O 1
ATOM 540 N N . PHE A 1 72 ? 4.524 -7.881 -8.474 1.00 96.00 72 PHE A N 1
ATOM 541 C CA . PHE A 1 72 ? 3.330 -7.298 -7.845 1.00 96.00 72 PHE A CA 1
ATOM 542 C C . PHE A 1 72 ? 2.378 -8.373 -7.309 1.00 96.00 72 PHE A C 1
ATOM 544 O O . PHE A 1 72 ? 1.820 -8.223 -6.220 1.00 96.00 72 PHE A O 1
ATOM 551 N N . SER A 1 73 ? 2.203 -9.467 -8.053 1.00 95.81 73 SER A N 1
ATOM 552 C CA . SER A 1 73 ? 1.382 -10.599 -7.615 1.00 95.81 73 SER A CA 1
ATOM 553 C C . SER A 1 73 ? 2.011 -11.325 -6.420 1.00 95.81 73 SER A C 1
ATOM 555 O O . SER A 1 73 ? 1.321 -11.607 -5.440 1.00 95.81 73 SER A O 1
ATOM 557 N N . ALA A 1 74 ? 3.323 -11.571 -6.458 1.00 95.12 74 ALA A N 1
ATOM 558 C CA . ALA A 1 74 ? 4.069 -12.214 -5.379 1.00 95.12 74 ALA A CA 1
ATOM 559 C C . ALA A 1 74 ? 4.057 -11.383 -4.082 1.00 95.12 74 ALA A C 1
ATOM 561 O O . ALA A 1 74 ? 3.827 -11.940 -3.010 1.00 95.12 74 ALA A O 1
ATOM 562 N N . ASN A 1 75 ? 4.189 -10.054 -4.180 1.00 94.31 75 ASN A N 1
ATOM 563 C CA . ASN A 1 75 ? 4.103 -9.137 -3.039 1.00 94.31 75 ASN A CA 1
ATOM 564 C C . ASN A 1 75 ? 2.738 -9.180 -2.337 1.00 94.31 75 ASN A C 1
ATOM 566 O O . ASN A 1 75 ? 2.654 -8.945 -1.143 1.00 94.31 75 ASN A O 1
ATOM 570 N N . ARG A 1 76 ? 1.649 -9.517 -3.036 1.00 93.06 76 ARG A N 1
ATOM 571 C CA . ARG A 1 76 ? 0.350 -9.754 -2.379 1.00 93.06 76 ARG A CA 1
ATOM 572 C C . ARG A 1 76 ? 0.306 -11.111 -1.684 1.00 93.06 76 ARG A C 1
ATOM 574 O O . ARG A 1 76 ? -0.222 -11.222 -0.581 1.00 93.06 76 ARG A O 1
ATOM 581 N N . TRP A 1 77 ? 0.864 -12.141 -2.318 1.00 91.88 77 TRP A N 1
ATOM 582 C CA . TRP A 1 77 ? 0.874 -13.504 -1.783 1.00 91.88 77 TRP A CA 1
ATOM 583 C C . TRP A 1 77 ? 1.718 -13.656 -0.518 1.00 91.88 77 TRP A C 1
ATOM 585 O O . TRP A 1 77 ? 1.303 -14.372 0.392 1.00 91.88 77 TRP A O 1
ATOM 595 N N . GLU A 1 78 ? 2.855 -12.966 -0.411 1.00 89.94 78 GLU A N 1
ATOM 596 C CA . GLU A 1 78 ? 3.709 -13.041 0.786 1.00 89.94 78 GLU A CA 1
ATOM 597 C C . GLU A 1 78 ? 3.016 -12.503 2.055 1.00 89.94 78 GLU A C 1
ATOM 599 O O . G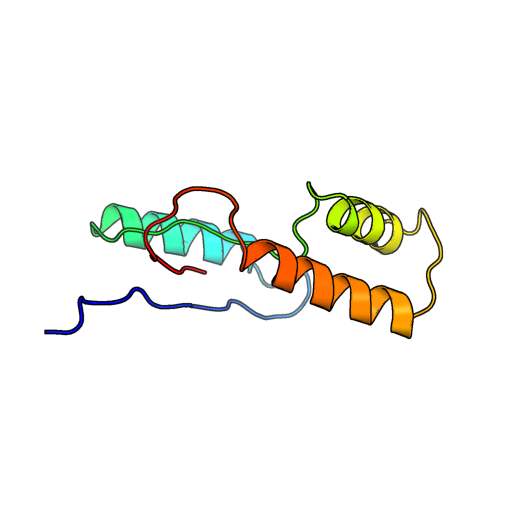LU A 1 78 ? 3.342 -12.930 3.159 1.00 89.94 78 GLU A O 1
ATOM 604 N N . HIS A 1 79 ? 1.983 -11.663 1.911 1.00 82.62 79 HIS A N 1
ATOM 605 C CA . HIS A 1 79 ? 1.158 -11.178 3.025 1.00 82.62 79 HIS A CA 1
ATOM 606 C C . HIS A 1 79 ? 0.111 -12.182 3.523 1.00 82.62 79 HIS A C 1
ATOM 608 O O . HIS A 1 79 ? -0.400 -12.039 4.634 1.00 82.62 79 HIS A O 1
ATOM 614 N N . ILE A 1 80 ? -0.225 -13.201 2.728 1.00 75.75 80 ILE A N 1
ATOM 615 C CA . ILE A 1 80 ? -1.228 -14.215 3.092 1.00 75.75 80 ILE A CA 1
ATOM 616 C C . ILE A 1 80 ? -0.633 -15.253 4.065 1.00 75.75 80 ILE A C 1
ATOM 618 O O . ILE A 1 80 ? -1.379 -15.920 4.784 1.00 75.75 80 ILE A O 1
ATOM 622 N N . PHE A 1 81 ? 0.700 -15.354 4.148 1.00 58.72 81 PHE A N 1
ATOM 623 C CA . PHE A 1 81 ? 1.417 -16.327 4.976 1.00 58.72 81 PHE A CA 1
ATOM 624 C C . PHE A 1 81 ? 2.180 -15.675 6.147 1.00 58.72 81 PHE A C 1
ATOM 626 O O . PHE A 1 81 ? 3.410 -15.601 6.119 1.00 58.72 81 PHE A O 1
ATOM 633 N N . PRO A 1 82 ? 1.515 -15.241 7.232 1.00 52.44 82 PRO A N 1
ATOM 634 C CA . PRO A 1 82 ? 2.236 -14.872 8.439 1.00 52.44 82 PRO A CA 1
ATOM 635 C C . PRO A 1 82 ? 2.810 -16.129 9.112 1.00 52.44 82 PRO A C 1
ATOM 637 O O . PRO A 1 82 ? 2.090 -16.951 9.686 1.00 52.44 82 PRO A O 1
ATOM 640 N N . SER A 1 83 ? 4.138 -16.256 9.091 1.00 42.34 83 SER A N 1
ATOM 641 C CA . SER A 1 83 ? 4.861 -17.049 10.086 1.00 42.34 83 SER A CA 1
ATOM 642 C C . SER A 1 83 ? 4.625 -16.391 11.447 1.00 42.34 83 SER A C 1
ATOM 644 O O . SER A 1 83 ? 5.208 -15.355 11.742 1.00 42.34 83 SER A O 1
ATOM 646 N N . SER A 1 84 ? 3.762 -16.998 12.262 1.00 39.59 84 SER A N 1
ATOM 647 C CA . SER A 1 84 ? 3.354 -16.611 13.624 1.00 39.59 84 SER A CA 1
ATOM 648 C C . SER A 1 84 ? 2.187 -15.608 13.767 1.00 39.59 84 SER A C 1
ATOM 650 O O . SER A 1 84 ? 2.289 -14.413 13.535 1.00 39.59 84 SER A O 1
ATOM 652 N N . LYS A 1 85 ? 1.068 -16.166 14.259 1.00 40.97 85 LYS A N 1
ATOM 653 C CA . LYS A 1 85 ? -0.008 -15.545 15.054 1.00 40.97 85 LYS A CA 1
ATOM 654 C C . LYS A 1 85 ? -0.620 -14.239 14.526 1.00 40.97 85 LYS A C 1
ATOM 656 O O . LYS A 1 85 ? -0.382 -13.181 15.094 1.00 40.97 85 LYS A O 1
ATOM 661 N N . VAL A 1 86 ? -1.589 -14.345 13.618 1.00 39.38 86 VAL A N 1
ATOM 662 C CA . VAL A 1 86 ? -2.686 -13.365 13.559 1.00 39.38 86 VAL A CA 1
ATOM 663 C C . VAL A 1 86 ? -4.006 -14.112 13.406 1.00 39.38 86 VAL A C 1
ATOM 665 O O . VAL A 1 86 ? -4.260 -14.785 12.409 1.00 39.38 86 VAL A O 1
ATOM 668 N N . SER A 1 87 ? -4.843 -14.038 14.441 1.00 35.00 87 SER A N 1
ATOM 669 C CA . SER A 1 87 ? -6.244 -14.437 14.360 1.00 35.00 87 SER A CA 1
ATOM 670 C C . SER A 1 87 ? -6.929 -13.578 13.303 1.00 35.00 87 SER A C 1
ATOM 672 O O . SER A 1 87 ? -6.990 -12.363 13.455 1.00 35.00 87 SER A O 1
ATOM 674 N N . PHE A 1 88 ? -7.430 -14.233 12.256 1.00 41.25 88 PHE A N 1
ATOM 675 C CA . PHE A 1 88 ? -8.186 -13.673 11.137 1.00 41.25 88 PHE A CA 1
ATOM 676 C C . PHE A 1 88 ? -9.082 -12.482 11.533 1.00 41.25 88 PHE A C 1
ATOM 678 O O . PHE A 1 88 ? -10.185 -12.676 12.040 1.00 41.25 88 PHE A O 1
ATOM 685 N N . ASN A 1 89 ? -8.625 -11.269 11.223 1.00 33.00 89 ASN A N 1
ATOM 686 C CA . ASN A 1 89 ? -9.443 -10.077 11.009 1.00 33.00 89 ASN A CA 1
ATOM 687 C C . ASN A 1 89 ? -8.901 -9.419 9.737 1.00 33.00 89 ASN A C 1
ATOM 689 O O . ASN A 1 89 ? -7.901 -8.717 9.775 1.00 33.00 89 ASN A O 1
ATOM 693 N N . PHE A 1 90 ? -9.510 -9.743 8.596 1.00 33.56 90 PHE A N 1
ATOM 694 C CA . PHE A 1 90 ? -9.190 -9.109 7.316 1.00 33.56 90 PHE A CA 1
ATOM 695 C C . PHE A 1 90 ? -9.983 -7.815 7.130 1.00 33.56 90 PHE A C 1
ATOM 697 O O . PHE A 1 90 ? -10.947 -7.551 7.849 1.00 33.56 90 PHE A O 1
ATOM 704 N N . LEU A 1 91 ? -9.492 -7.012 6.193 1.00 38.56 91 LEU A N 1
ATOM 705 C CA . LEU A 1 91 ? -9.258 -5.601 6.387 1.00 38.56 91 LEU A CA 1
ATOM 706 C C . LEU A 1 91 ? -8.861 -4.935 5.070 1.00 38.56 91 LEU A C 1
ATOM 708 O O . LEU A 1 91 ? -8.245 -5.620 4.262 1.00 38.56 91 LEU A O 1
ATOM 712 N N . ILE A 1 92 ? -9.195 -3.649 4.907 1.00 43.88 92 ILE A N 1
ATOM 713 C CA . ILE A 1 92 ? -8.909 -2.787 3.744 1.00 43.88 92 ILE A CA 1
ATOM 714 C C . ILE A 1 92 ? -7.588 -3.097 3.037 1.00 43.88 92 ILE A C 1
ATOM 716 O O . ILE A 1 92 ? -6.546 -3.024 3.731 1.00 43.88 92 ILE A O 1
#

Foldseek 3Di:
DPPDAADADDDDDDPPPCSVVVQVVVQVVCVVVVHDADDDDPPPLPDPLNVVLVCVVVVVDDDDPVVNVVSSVVSVVVVVDDPDDDDHHHYD

Secondary structure (DSSP, 8-state):
-------------STTSSHHHHHHHHHHHHHHTT-------SS--SSHHHHHHHHHHTTSS---HHHHHHHHHHHHHTTT--SS--------

Nearest PDB structures (foldseek):
  1e2f-assembly1_A  TM=9.957E-01  e=1.685E-08  Homo sapiens
  1nn5-assembly1_A-2  TM=1.000E+00  e=3.126E-08  Homo sapiens
  2yof-assembly2_B  TM=9.908E-01  e=5.545E-05  Plasmodium falciparum 3D7
  2yoh-assembly2_B  TM=9.917E-01  e=9.601E-05  Plasmodium falciparum 3D7
  7fgq-assembly1_A-2  TM=9.783E-01  e=7.296E-05  Brugia malayi

Sequence (92 aa):
MAGRRGA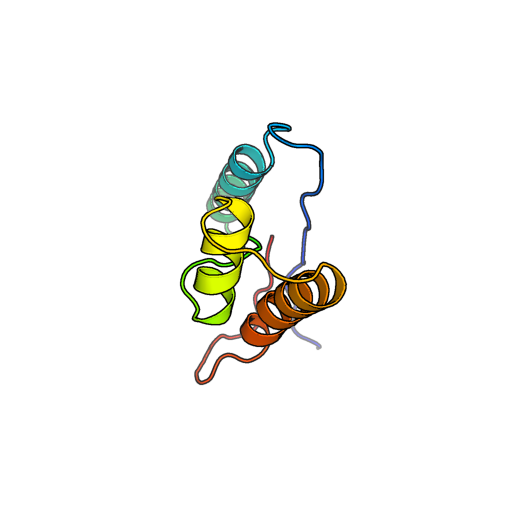LIVLEGVDRAGKSTQGLQLVAALCAAGHRAELLRFPERSTEIGKLLSSYLEKKSELEDHSVHLLFSANRWEHIFPSSKVSFNFLI

Organism: Urocitellus parryii (NCBI:txid9999)

pLDDT: mean 85.9, std 19.24, range [33.0, 98.19]

Mean predicted aligned error: 6.86 Å

Solvent-accessible surface area (backbone atoms only — not comparable to full-atom values): 5844 Å² total; per-residue (Å²): 129,85,73,90,70,59,60,76,51,85,78,82,78,64,90,88,68,47,54,71,60,52,51,54,51,50,31,52,52,40,40,73,72,71,42,91,61,58,83,65,67,85,84,48,54,88,46,77,60,14,42,54,51,49,33,40,76,69,68,74,44,90,70,58,71,70,59,52,52,50,46,58,52,46,50,57,54,61,68,74,60,70,88,73,88,75,84,84,64,53,42,55

Radius of gyration: 15.7 Å; Cα contacts (8 Å, |Δi|>4): 72; chains: 1; bounding box: 38×32×36 Å

InterPro domains:
  IPR027417 P-loop containing nucleoside triphosphate hydrolase [G3DSA:3.40.50.300] (1-87)
  IPR027417 P-loop containing nucleoside triphosphate hydrolase [SSF52540] (1-82)
  IPR039430 Thymidylate kinase-like domain [PF02223] (11-84)